Protein AF-A0A084XVU7-F1 (afdb_monomer_lite)

pLDDT: mean 90.79, std 7.43, range [60.38, 98.06]

Sequence (163 aa):
MRAGCLLAASAAARLKDPANFIFWQPVVSGKQHWQQFMRLKMASVLASGQAKTVSDQLRQQLSTGQAVEIAGYTFSPALVESLEAAELKPPGAIGERAAWLELSTREGATLSPVSTQCIGHWEAAAYKLDARMVNGPGFWQTSEIEDAPALITATLAVLESWQ

Secondary structure (DSSP, 8-state):
---HHHHHHHHHTT-SS---EEEES---BHHHHHHHHHHHHHHHTGGGT-HHHHHHHHHHHHHTT--EEETTEEE-HHHHHHHHH-B----SS---EEEEEEEESSTT----HHHHHHHHHHHHTT-EEEEEEEESPPTT--SS----HHHHHHHHHHHHTT-

Radius of gyration: 17.95 Å; chains: 1; bounding box: 35×39×52 Å

Structure (mmCIF, N/CA/C/O backbone):
data_AF-A0A084XVU7-F1
#
_entry.id   AF-A0A084XVU7-F1
#
loop_
_atom_site.group_PDB
_atom_site.id
_atom_site.type_symbol
_atom_site.label_atom_id
_atom_site.label_alt_id
_atom_site.label_comp_id
_atom_site.label_asym_id
_atom_site.label_entity_id
_atom_site.label_seq_id
_atom_site.pdbx_PDB_ins_code
_atom_site.Cartn_x
_atom_site.Cartn_y
_atom_site.Cartn_z
_atom_site.occupancy
_atom_site.B_iso_or_equiv
_atom_site.auth_seq_id
_atom_site.auth_comp_id
_atom_site.auth_asym_id
_atom_site.auth_atom_id
_atom_site.pdbx_PDB_model_num
ATOM 1 N N . MET A 1 1 ? -10.547 4.608 3.643 1.00 78.62 1 MET A N 1
ATOM 2 C CA . MET A 1 1 ? -9.398 3.728 3.996 1.00 78.62 1 MET A CA 1
ATOM 3 C C . MET A 1 1 ? -8.495 3.512 2.770 1.00 78.62 1 MET A C 1
ATOM 5 O O . MET A 1 1 ? -9.033 3.443 1.677 1.00 78.62 1 MET A O 1
ATOM 9 N N . ARG A 1 2 ? -7.156 3.421 2.922 1.00 88.62 2 ARG A N 1
ATOM 10 C CA . ARG A 1 2 ? -6.158 3.289 1.831 1.00 88.62 2 ARG A CA 1
ATOM 11 C C . ARG A 1 2 ? -5.379 1.973 1.962 1.00 88.62 2 ARG A C 1
ATOM 13 O O . ARG A 1 2 ? -4.158 1.947 1.942 1.00 88.62 2 ARG A O 1
ATOM 20 N N . ALA A 1 3 ? -6.107 0.865 2.076 1.00 91.62 3 ALA A N 1
ATOM 21 C CA . ALA A 1 3 ? -5.541 -0.485 2.175 1.00 91.62 3 ALA A CA 1
ATOM 22 C C . ALA A 1 3 ? -5.562 -1.256 0.836 1.00 91.62 3 ALA A C 1
ATOM 24 O O . ALA A 1 3 ? -5.291 -2.452 0.802 1.00 91.62 3 ALA A O 1
ATOM 25 N N . GLY A 1 4 ? -5.886 -0.584 -0.277 1.00 94.75 4 GLY A N 1
ATOM 26 C CA . GLY A 1 4 ? -6.068 -1.228 -1.583 1.00 94.75 4 GLY A CA 1
ATOM 27 C C . GLY A 1 4 ? -4.831 -1.976 -2.089 1.00 94.75 4 GLY A C 1
ATOM 28 O O . GLY A 1 4 ? -4.979 -3.037 -2.678 1.00 94.75 4 GLY A O 1
ATOM 29 N N . CYS A 1 5 ? -3.620 -1.487 -1.802 1.00 96.06 5 CYS A N 1
ATOM 30 C CA . CYS A 1 5 ? -2.377 -2.1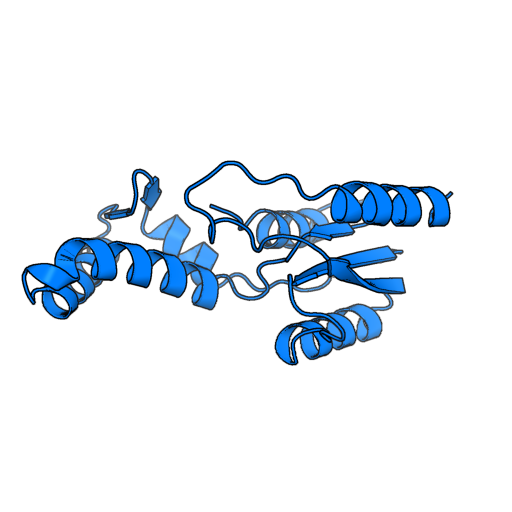75 -2.175 1.00 96.06 5 CYS A CA 1
ATOM 31 C C . CYS A 1 5 ? -2.205 -3.524 -1.455 1.00 96.06 5 CYS A C 1
ATOM 33 O O . CYS A 1 5 ? -1.812 -4.498 -2.092 1.00 96.06 5 CYS A O 1
ATOM 35 N N . LEU A 1 6 ? -2.570 -3.605 -0.169 1.00 96.56 6 LEU A N 1
ATOM 36 C CA . LEU A 1 6 ? -2.549 -4.853 0.604 1.00 96.56 6 LEU A CA 1
ATOM 37 C C . LEU A 1 6 ? -3.509 -5.884 -0.001 1.00 96.56 6 LEU A C 1
ATOM 39 O O . LEU A 1 6 ? -3.153 -7.047 -0.189 1.00 96.56 6 LEU A O 1
ATOM 43 N N . LEU A 1 7 ? -4.719 -5.437 -0.353 1.00 94.38 7 LEU A N 1
ATOM 44 C CA . LEU A 1 7 ? -5.717 -6.285 -0.997 1.00 94.38 7 LEU A CA 1
ATOM 45 C C . LEU A 1 7 ? -5.269 -6.722 -2.396 1.00 94.38 7 LEU A C 1
ATOM 47 O O . LEU A 1 7 ? -5.362 -7.903 -2.712 1.00 94.38 7 LEU A O 1
ATOM 51 N N . ALA A 1 8 ? -4.770 -5.795 -3.217 1.00 94.50 8 ALA A N 1
ATOM 52 C CA . ALA A 1 8 ? -4.339 -6.067 -4.585 1.00 94.50 8 ALA A CA 1
ATOM 53 C C . ALA A 1 8 ? -3.211 -7.104 -4.628 1.00 94.50 8 ALA A C 1
ATOM 55 O O . ALA A 1 8 ? -3.310 -8.076 -5.372 1.00 94.50 8 ALA A O 1
ATOM 56 N N . ALA A 1 9 ? -2.185 -6.956 -3.783 1.00 94.06 9 ALA A N 1
ATOM 57 C CA . ALA A 1 9 ? -1.094 -7.923 -3.695 1.00 94.06 9 ALA A CA 1
ATOM 58 C C . ALA A 1 9 ? -1.580 -9.301 -3.200 1.00 94.06 9 ALA A C 1
ATOM 60 O O . ALA A 1 9 ? -1.223 -10.330 -3.770 1.00 94.06 9 ALA A O 1
ATOM 61 N N . SER A 1 10 ? -2.465 -9.339 -2.193 1.00 92.88 10 SER A N 1
ATOM 62 C CA . SER A 1 10 ? -3.061 -10.595 -1.705 1.00 92.88 10 SER A CA 1
ATOM 63 C C . SER A 1 10 ? -3.955 -11.284 -2.746 1.00 92.88 10 SER A C 1
ATOM 65 O O . SER A 1 10 ? -3.980 -12.513 -2.842 1.00 92.88 10 SER A O 1
ATOM 67 N N . ALA A 1 11 ? -4.711 -10.509 -3.524 1.00 92.69 11 ALA A N 1
ATOM 68 C CA . ALA A 1 11 ? -5.576 -11.024 -4.579 1.00 92.69 11 ALA A CA 1
ATOM 69 C C . ALA A 1 11 ? -4.757 -11.555 -5.761 1.00 92.69 11 ALA A C 1
ATOM 71 O O . ALA A 1 11 ? -5.064 -12.626 -6.279 1.00 92.69 11 ALA A O 1
ATOM 72 N N . ALA A 1 12 ? -3.680 -10.859 -6.131 1.00 92.81 12 ALA A N 1
ATOM 73 C CA . ALA A 1 12 ? -2.793 -11.254 -7.218 1.00 92.81 12 ALA A CA 1
ATOM 74 C C . ALA A 1 12 ? -2.135 -12.621 -7.004 1.00 92.81 12 ALA A C 1
ATOM 76 O O . ALA A 1 12 ? -1.943 -13.356 -7.964 1.00 92.81 12 ALA A O 1
ATOM 77 N N . ALA A 1 13 ? -1.887 -13.026 -5.754 1.00 90.25 13 ALA A N 1
ATOM 78 C CA . ALA A 1 13 ? -1.400 -14.373 -5.440 1.00 90.25 13 ALA A CA 1
ATOM 79 C C . ALA A 1 13 ? -2.364 -15.501 -5.867 1.00 90.25 13 ALA A C 1
ATOM 81 O O . ALA A 1 13 ? -1.982 -16.668 -5.868 1.00 90.25 13 ALA A O 1
ATOM 82 N N . ARG A 1 14 ? -3.620 -15.170 -6.195 1.00 90.50 14 ARG A N 1
ATOM 83 C CA . ARG A 1 14 ? -4.660 -16.111 -6.640 1.00 90.50 14 ARG A CA 1
ATOM 84 C C . ARG A 1 14 ? -4.971 -15.984 -8.132 1.00 90.50 14 ARG A C 1
ATOM 86 O O . ARG A 1 14 ? -5.812 -16.730 -8.632 1.00 90.50 14 ARG A O 1
ATOM 93 N N . LEU A 1 15 ? -4.353 -15.028 -8.826 1.00 88.56 15 LEU A N 1
ATOM 94 C CA . LEU A 1 15 ? -4.521 -14.860 -10.264 1.00 88.56 15 LEU A CA 1
ATOM 95 C C . LEU A 1 15 ? -3.656 -15.880 -11.007 1.00 88.56 15 LEU A C 1
ATOM 97 O O . LEU A 1 15 ? -2.594 -16.277 -10.534 1.00 88.56 15 LEU A O 1
ATOM 101 N N . LYS A 1 16 ? -4.144 -16.325 -12.168 1.00 86.00 16 LYS A N 1
ATOM 102 C CA . LYS A 1 16 ? -3.373 -17.197 -13.064 1.00 86.00 16 LYS A CA 1
ATOM 103 C C . LYS A 1 16 ? -2.294 -16.413 -13.804 1.00 86.00 16 LYS A C 1
ATOM 105 O O . LYS A 1 16 ? -1.202 -16.931 -14.006 1.00 86.00 16 LYS A O 1
ATOM 110 N N . ASP A 1 17 ? -2.627 -15.184 -14.183 1.00 86.31 17 ASP A N 1
ATOM 111 C CA . ASP A 1 17 ? -1.750 -14.310 -14.945 1.00 86.31 17 ASP A CA 1
ATOM 112 C C . ASP A 1 17 ? -0.918 -13.417 -14.008 1.00 86.31 17 ASP A C 1
ATOM 114 O O . ASP A 1 17 ? -1.427 -12.980 -12.966 1.00 86.31 17 ASP A O 1
ATOM 118 N N . PRO A 1 18 ? 0.342 -13.119 -14.374 1.00 85.69 18 PRO A N 1
ATOM 119 C CA . PRO A 1 18 ? 1.167 -12.119 -13.706 1.00 85.69 18 PRO A CA 1
ATOM 120 C C . PRO A 1 18 ? 0.455 -10.775 -13.537 1.00 85.69 18 PRO A C 1
ATOM 122 O O . PRO A 1 18 ? -0.188 -10.277 -14.461 1.00 85.69 18 PRO A O 1
ATOM 125 N N . ALA A 1 19 ? 0.628 -10.148 -12.373 1.00 89.94 19 ALA A N 1
ATOM 126 C CA . ALA A 1 19 ? 0.132 -8.803 -12.109 1.00 89.94 19 ALA A CA 1
ATOM 127 C C . ALA A 1 19 ? 1.297 -7.818 -11.966 1.00 89.94 19 ALA A C 1
ATOM 129 O O . ALA A 1 19 ? 2.245 -8.068 -11.220 1.00 89.94 19 ALA A O 1
ATOM 130 N N . ASN A 1 20 ? 1.186 -6.679 -12.650 1.00 93.38 20 ASN A N 1
ATOM 131 C CA . ASN A 1 20 ? 2.060 -5.526 -12.452 1.00 93.38 20 ASN A CA 1
ATOM 132 C C . ASN A 1 20 ? 1.374 -4.509 -11.532 1.00 93.38 20 ASN A C 1
ATOM 134 O O . ASN A 1 20 ? 0.146 -4.392 -11.534 1.00 93.38 20 ASN A O 1
ATOM 138 N N . PHE A 1 21 ? 2.156 -3.756 -10.758 1.00 96.00 21 PHE A N 1
ATOM 139 C CA . PHE A 1 21 ? 1.616 -2.860 -9.729 1.00 96.00 21 PHE A CA 1
ATOM 140 C C . PHE A 1 21 ? 2.175 -1.450 -9.818 1.00 96.00 21 PHE A C 1
ATOM 142 O O . PHE A 1 21 ? 3.384 -1.275 -9.872 1.00 96.00 21 PHE A O 1
ATOM 149 N N . ILE A 1 22 ? 1.317 -0.438 -9.715 1.00 97.25 22 ILE A N 1
ATOM 150 C CA . ILE A 1 22 ? 1.745 0.934 -9.426 1.00 97.25 22 ILE A CA 1
ATOM 151 C C . ILE A 1 22 ? 1.200 1.314 -8.056 1.00 97.25 22 ILE A C 1
ATOM 153 O O . ILE A 1 22 ? -0.012 1.375 -7.846 1.00 97.25 22 ILE A O 1
ATOM 157 N N . PHE A 1 23 ? 2.101 1.561 -7.112 1.00 97.31 23 PHE A N 1
ATOM 158 C CA . PHE A 1 23 ? 1.764 1.924 -5.748 1.00 97.31 23 PHE A CA 1
ATOM 159 C C . PHE A 1 23 ? 2.005 3.411 -5.500 1.00 97.31 23 PHE A C 1
ATOM 161 O O . PHE A 1 23 ? 3.131 3.891 -5.592 1.00 97.31 23 PHE A O 1
ATOM 168 N N . TRP A 1 24 ? 0.954 4.134 -5.115 1.00 96.50 24 TRP A N 1
ATOM 169 C CA . TRP A 1 24 ? 1.052 5.520 -4.651 1.00 96.50 24 TRP A CA 1
ATOM 170 C C . TRP A 1 24 ? 1.031 5.567 -3.132 1.00 96.50 24 TRP A C 1
ATOM 172 O O . TRP A 1 24 ? 0.013 5.219 -2.531 1.00 96.50 24 TRP A O 1
ATOM 182 N N . GLN A 1 25 ? 2.115 6.022 -2.507 1.00 95.38 25 GLN A N 1
ATOM 183 C CA . GLN A 1 25 ? 2.290 6.079 -1.054 1.00 95.38 25 GLN A CA 1
ATOM 184 C C . GLN A 1 25 ? 1.701 4.821 -0.379 1.00 95.38 25 GLN A C 1
ATOM 186 O O . GLN A 1 25 ? 0.698 4.937 0.345 1.00 95.38 25 GLN A O 1
ATOM 191 N N . PRO A 1 26 ? 2.205 3.614 -0.708 1.00 96.00 26 PRO A N 1
ATOM 192 C CA . PRO A 1 26 ? 1.573 2.377 -0.275 1.00 96.00 26 PRO A CA 1
ATOM 193 C C . PRO A 1 26 ? 1.585 2.225 1.242 1.00 96.00 26 PRO A C 1
ATOM 195 O O . PRO A 1 26 ? 2.534 2.585 1.937 1.00 96.00 26 PRO A O 1
ATOM 198 N N . VAL A 1 27 ? 0.518 1.613 1.745 1.00 94.94 27 VAL A N 1
ATOM 199 C CA . VAL A 1 27 ? 0.479 1.084 3.102 1.00 94.94 27 VAL A CA 1
ATOM 200 C C . VAL A 1 27 ? 1.186 -0.262 3.094 1.00 94.94 27 VAL A C 1
ATOM 202 O O . VAL A 1 27 ? 0.720 -1.202 2.459 1.00 94.94 27 VAL A O 1
ATOM 205 N N . VAL A 1 28 ? 2.290 -0.364 3.829 1.00 95.81 28 VAL A N 1
ATOM 206 C CA . VAL A 1 28 ? 3.093 -1.596 3.868 1.00 95.81 28 VAL A CA 1
ATOM 207 C C . VAL A 1 28 ? 2.676 -2.565 4.972 1.00 95.81 28 VAL A C 1
ATOM 209 O O . VAL A 1 28 ? 2.903 -3.765 4.869 1.00 95.81 28 VAL A O 1
ATOM 212 N N . SER A 1 29 ? 2.060 -2.040 6.033 1.00 95.88 29 SER A N 1
ATOM 213 C CA . SER A 1 29 ? 1.625 -2.790 7.208 1.00 95.88 29 SER A CA 1
ATOM 214 C C . SER A 1 29 ? 0.217 -2.356 7.575 1.00 95.88 29 SER A C 1
ATOM 216 O O . SER A 1 29 ? -0.013 -1.211 7.983 1.00 95.88 29 SER A O 1
ATOM 218 N N . GLY A 1 30 ? -0.735 -3.276 7.449 1.00 96.06 30 GLY A N 1
ATOM 219 C CA . GLY A 1 30 ? -2.114 -3.010 7.822 1.00 96.06 30 GLY A CA 1
ATOM 220 C C . GLY A 1 30 ? -2.270 -2.807 9.329 1.00 96.06 30 GLY A C 1
ATOM 221 O O . GLY A 1 30 ? -3.037 -1.938 9.735 1.00 96.06 30 GLY A O 1
ATOM 222 N N . LYS A 1 31 ? -1.433 -3.446 10.161 1.00 95.56 31 LYS A N 1
ATOM 223 C CA . LYS A 1 31 ? -1.336 -3.139 11.599 1.00 95.56 31 LYS A CA 1
ATOM 224 C C . LYS A 1 31 ? -0.993 -1.674 11.854 1.00 95.56 31 LYS A C 1
ATOM 226 O O . LYS A 1 31 ? -1.696 -1.001 12.602 1.00 95.56 31 LYS A O 1
ATOM 231 N N . GLN A 1 32 ? 0.059 -1.145 11.224 1.00 93.00 32 GLN A N 1
ATOM 232 C CA . GLN A 1 32 ? 0.412 0.271 11.386 1.00 93.00 32 GLN A CA 1
ATOM 233 C C . GLN A 1 32 ? -0.694 1.199 10.864 1.00 93.00 32 GLN A C 1
ATOM 235 O O . GLN A 1 32 ? -0.972 2.228 11.483 1.00 93.00 32 GLN A O 1
ATOM 240 N N . HIS A 1 33 ? -1.358 0.826 9.767 1.00 93.31 33 HIS A N 1
ATOM 241 C CA . HIS A 1 33 ? -2.488 1.582 9.227 1.00 93.31 33 HIS A CA 1
ATOM 242 C C . HIS A 1 33 ? -3.695 1.583 10.169 1.00 93.31 33 HIS A C 1
ATOM 244 O O . HIS A 1 33 ? -4.295 2.629 10.401 1.00 93.31 33 HIS A O 1
ATOM 250 N N . TRP A 1 34 ? -4.016 0.448 10.787 1.00 94.06 34 TRP A N 1
ATOM 251 C CA . TRP A 1 34 ? -5.054 0.361 11.809 1.00 94.06 34 TRP A CA 1
ATOM 252 C C . TRP A 1 34 ? -4.736 1.250 13.015 1.00 94.06 34 TRP A C 1
ATOM 254 O O . TRP A 1 34 ? -5.586 2.018 13.468 1.00 94.06 34 TRP A O 1
ATOM 264 N N . GLN A 1 35 ? -3.482 1.250 13.479 1.00 91.94 35 GLN A N 1
ATOM 265 C CA . GLN A 1 35 ? -3.064 2.153 14.553 1.00 91.94 35 GLN A CA 1
ATOM 266 C C . GLN A 1 35 ? -3.203 3.636 14.158 1.00 91.94 35 GLN A C 1
ATOM 268 O O . GLN A 1 35 ? -3.523 4.460 15.013 1.00 91.94 35 GLN A O 1
ATOM 273 N N . GLN A 1 36 ? -3.033 4.004 12.879 1.00 89.31 36 GLN A N 1
ATOM 274 C CA . GLN A 1 36 ? -3.332 5.365 12.406 1.00 89.31 36 GLN A CA 1
ATOM 275 C C . GLN A 1 36 ? -4.818 5.715 12.577 1.00 89.31 36 GLN A C 1
ATOM 277 O O . GLN A 1 36 ? -5.117 6.797 13.081 1.00 89.31 36 GLN A O 1
ATOM 282 N N . PHE A 1 37 ? -5.742 4.806 12.247 1.00 89.25 37 PHE A N 1
ATOM 283 C CA . PHE A 1 37 ? -7.178 5.010 12.491 1.00 89.25 37 PHE A CA 1
ATOM 284 C C . PHE A 1 37 ? -7.498 5.147 13.980 1.00 89.25 37 PHE A C 1
ATOM 286 O O . PHE A 1 37 ? -8.199 6.078 14.377 1.00 89.25 37 PHE A O 1
ATOM 293 N N . MET A 1 38 ? -6.924 4.287 14.825 1.00 89.88 38 MET A N 1
ATOM 294 C CA . MET A 1 38 ? -7.087 4.394 16.278 1.00 89.88 38 MET A CA 1
ATOM 295 C C . MET A 1 38 ? -6.627 5.762 16.799 1.00 89.88 38 MET A C 1
ATOM 297 O O . MET A 1 38 ? -7.323 6.378 17.608 1.00 89.88 38 MET A O 1
ATOM 301 N N . ARG A 1 39 ? -5.512 6.296 16.281 1.00 87.44 39 ARG A N 1
ATOM 302 C CA . ARG A 1 39 ? -5.045 7.649 16.623 1.00 87.44 39 ARG A CA 1
ATOM 303 C C . ARG A 1 39 ? -6.014 8.744 16.183 1.00 87.44 39 ARG A C 1
ATOM 305 O O . ARG A 1 39 ? -6.229 9.669 16.959 1.00 87.44 39 ARG A O 1
ATOM 312 N N . LEU A 1 40 ? -6.629 8.634 15.002 1.00 85.56 40 LEU A N 1
ATOM 313 C CA . LEU A 1 40 ? -7.655 9.589 14.556 1.00 85.56 40 LEU A CA 1
ATOM 314 C C . LEU A 1 40 ? -8.846 9.622 15.525 1.00 85.56 40 LEU A C 1
ATOM 316 O O . LEU A 1 40 ? -9.297 10.698 15.917 1.00 85.56 40 LEU A O 1
ATOM 320 N N . LYS A 1 41 ? -9.312 8.453 15.985 1.00 86.00 41 LYS A N 1
ATOM 321 C CA . LYS A 1 41 ? -10.382 8.382 16.990 1.00 86.00 41 LYS A CA 1
ATOM 322 C C . LYS A 1 41 ? -9.960 9.016 18.314 1.00 86.00 41 LYS A C 1
ATOM 324 O O . LYS A 1 41 ? -10.715 9.800 18.879 1.00 86.00 41 LYS A O 1
ATOM 329 N N . MET A 1 42 ? -8.754 8.718 18.793 1.00 85.19 42 MET A N 1
ATOM 330 C CA . MET A 1 42 ? -8.233 9.281 20.043 1.00 85.19 42 MET A CA 1
ATOM 331 C C . MET A 1 42 ? -8.076 10.804 19.975 1.00 85.19 42 MET A C 1
ATOM 333 O O . MET A 1 42 ? -8.421 11.488 20.934 1.00 85.19 42 MET A O 1
ATOM 337 N N . ALA A 1 43 ? -7.611 11.339 18.844 1.00 84.44 43 ALA A N 1
ATOM 338 C CA . ALA A 1 43 ? -7.485 12.778 18.634 1.00 84.44 43 ALA A CA 1
ATOM 339 C C . ALA A 1 43 ? -8.843 13.494 18.742 1.00 84.44 43 ALA A C 1
ATOM 341 O O . ALA A 1 43 ? -8.915 14.563 19.343 1.00 84.44 43 ALA A O 1
ATOM 342 N N . SER A 1 44 ? -9.930 12.873 18.262 1.00 80.00 44 SER A N 1
ATOM 343 C CA . SER A 1 44 ? -11.283 13.453 18.344 1.00 80.00 44 SER A CA 1
ATOM 344 C C . SER A 1 44 ? -11.808 13.643 19.777 1.00 80.00 44 SER A C 1
ATOM 346 O O . SER A 1 44 ? -12.677 14.477 20.004 1.00 80.00 44 SER A O 1
ATOM 348 N N . VAL A 1 45 ? -11.260 12.908 20.752 1.00 80.88 45 VAL A N 1
ATOM 349 C CA . VAL A 1 45 ? -11.655 12.958 22.174 1.00 80.88 45 VAL A CA 1
ATOM 350 C C . VAL A 1 45 ? -10.528 13.466 23.078 1.00 80.88 45 VAL A C 1
ATOM 352 O O . VAL A 1 45 ? -10.607 13.374 24.301 1.00 80.88 45 VAL A O 1
ATOM 355 N N . LEU A 1 46 ? -9.447 13.995 22.499 1.00 78.12 46 LEU A N 1
ATOM 356 C CA . LEU A 1 46 ? -8.279 14.418 23.270 1.00 78.12 46 LEU A CA 1
ATOM 357 C C . LEU A 1 46 ? -8.619 15.577 24.217 1.00 78.12 46 LEU A C 1
ATOM 359 O O . LEU A 1 46 ? -8.182 15.576 25.365 1.00 78.12 46 LEU A O 1
ATOM 363 N N . ALA A 1 47 ? -9.460 16.512 23.764 1.00 76.56 47 ALA A N 1
ATOM 364 C CA . ALA A 1 47 ? -9.915 17.652 24.559 1.00 76.56 47 ALA A CA 1
ATOM 365 C C . ALA A 1 47 ? -10.701 17.247 25.821 1.00 76.56 47 ALA A C 1
ATOM 367 O O . ALA A 1 47 ? -10.726 18.006 26.785 1.00 76.56 47 ALA A O 1
ATOM 368 N N . SER A 1 48 ? -11.313 16.055 25.848 1.00 79.44 48 SER A N 1
ATOM 369 C CA . SER A 1 48 ? -12.029 15.544 27.024 1.00 79.44 48 SER A CA 1
ATOM 370 C C . SER A 1 48 ? -11.146 14.719 27.969 1.00 79.44 48 SER A C 1
ATOM 372 O O . SER A 1 48 ? -11.625 14.271 29.008 1.00 79.44 48 SER A O 1
ATOM 374 N N . GLY A 1 49 ? -9.869 14.487 27.633 1.00 81.00 49 GLY A N 1
ATOM 375 C CA . GLY A 1 49 ? -8.938 13.684 28.438 1.00 81.00 49 GLY A CA 1
ATOM 376 C C . GLY A 1 49 ? -9.240 12.178 28.458 1.00 81.00 49 GLY A C 1
ATOM 377 O O . GLY A 1 49 ? -8.588 11.426 29.177 1.00 81.00 49 GLY A O 1
ATOM 378 N N . GLN A 1 50 ? -10.201 11.704 27.658 1.00 82.44 50 GLN A N 1
ATOM 379 C CA . GLN A 1 50 ? -10.702 10.320 27.692 1.00 82.44 50 GLN A CA 1
ATOM 380 C C . GLN A 1 50 ? -10.033 9.385 26.670 1.00 82.44 50 GLN A C 1
ATOM 382 O O . GLN A 1 50 ? -10.484 8.257 26.466 1.00 82.44 50 GLN A O 1
ATOM 387 N N . ALA A 1 51 ? -8.945 9.817 26.027 1.00 81.19 51 ALA A N 1
ATOM 388 C CA . ALA A 1 51 ? -8.320 9.096 24.914 1.00 81.19 51 ALA A CA 1
ATOM 389 C C . ALA A 1 51 ? -7.963 7.630 25.234 1.00 81.19 51 ALA A C 1
ATOM 391 O O . ALA A 1 51 ? -8.182 6.747 24.402 1.00 81.19 51 ALA A O 1
ATOM 392 N N . LYS A 1 52 ? -7.444 7.352 26.439 1.00 81.44 52 LYS A N 1
ATOM 393 C CA . LYS A 1 52 ? -7.089 5.987 26.864 1.00 81.44 52 LYS A CA 1
ATOM 394 C C . LYS A 1 52 ? -8.331 5.114 27.062 1.00 81.44 52 LYS A C 1
ATOM 396 O O . LYS A 1 52 ? -8.400 4.028 26.499 1.00 81.44 52 LYS A O 1
ATOM 401 N N . THR A 1 53 ? -9.332 5.630 27.773 1.00 86.06 53 THR A N 1
ATOM 402 C CA . THR A 1 53 ? -10.604 4.938 28.025 1.00 86.06 53 THR A CA 1
ATOM 403 C C . THR A 1 53 ? -11.311 4.569 26.725 1.00 86.06 53 THR A C 1
ATOM 405 O O . THR A 1 53 ? -11.745 3.433 26.566 1.00 86.06 53 THR A O 1
ATOM 408 N N . VAL A 1 54 ? -11.364 5.492 25.760 1.00 86.62 54 VAL A N 1
ATOM 409 C CA . VAL A 1 54 ? -11.969 5.237 24.445 1.00 86.62 54 VAL A CA 1
ATOM 410 C C . VAL A 1 54 ? -11.194 4.167 23.675 1.00 86.62 54 VAL A C 1
ATOM 412 O O . VAL A 1 54 ? -11.800 3.294 23.062 1.00 86.62 54 VAL A O 1
ATOM 415 N N . SER A 1 55 ? -9.859 4.186 23.730 1.00 86.94 55 SER A N 1
ATOM 416 C CA . SER A 1 55 ? -9.032 3.152 23.096 1.00 86.94 55 SER A CA 1
ATOM 417 C C . SER A 1 55 ? -9.326 1.758 23.658 1.00 86.94 55 SER A C 1
ATOM 419 O O . SER A 1 55 ? -9.501 0.812 22.890 1.00 86.94 55 SER A O 1
ATOM 421 N N . ASP A 1 56 ? -9.427 1.636 24.982 1.00 89.88 56 ASP A N 1
ATOM 422 C CA . ASP A 1 56 ? -9.687 0.359 25.650 1.00 89.88 56 ASP A CA 1
ATOM 423 C C . ASP A 1 56 ? -11.117 -0.140 25.394 1.00 89.88 56 ASP A C 1
ATOM 425 O O . ASP A 1 56 ? -11.308 -1.318 25.093 1.00 89.88 56 ASP A O 1
ATOM 429 N N . GLN A 1 57 ? -12.108 0.758 25.391 1.00 90.81 57 GLN A N 1
ATOM 430 C CA . GLN A 1 57 ? -13.493 0.433 25.027 1.00 90.81 57 GLN A CA 1
ATOM 431 C C . GLN A 1 57 ? -13.609 -0.094 23.594 1.00 90.81 57 GLN A C 1
ATOM 433 O O . GLN A 1 57 ? -14.289 -1.088 23.365 1.00 90.81 57 GLN A O 1
ATOM 438 N N . LEU A 1 58 ? -12.918 0.521 22.631 1.00 90.81 58 LEU A N 1
ATOM 439 C CA . LEU A 1 58 ? -12.927 0.060 21.238 1.00 90.81 58 LEU A CA 1
ATOM 440 C C . LEU A 1 58 ? -12.304 -1.329 21.099 1.00 90.81 58 LEU A C 1
ATOM 442 O O . LEU A 1 58 ? -12.841 -2.180 20.391 1.00 90.81 58 LEU A O 1
ATOM 446 N N . ARG A 1 59 ? -11.190 -1.586 21.799 1.00 90.31 59 ARG A N 1
ATOM 447 C CA . ARG A 1 59 ? -10.583 -2.926 21.832 1.00 90.31 59 ARG A CA 1
ATOM 448 C C . ARG A 1 59 ? -11.538 -3.954 22.433 1.00 90.31 59 ARG A C 1
ATOM 450 O O . ARG A 1 59 ? -11.630 -5.058 21.910 1.00 90.31 59 ARG A O 1
ATOM 457 N N . GLN A 1 60 ? -12.261 -3.587 23.490 1.00 93.69 60 GLN A N 1
ATOM 458 C CA . GLN A 1 60 ? -13.259 -4.451 24.117 1.00 93.69 60 GLN A CA 1
ATOM 459 C C . GLN A 1 60 ? -14.471 -4.707 23.206 1.00 93.69 60 GLN A C 1
ATOM 461 O O . GLN A 1 60 ? -14.976 -5.825 23.139 1.00 93.69 60 GLN A O 1
ATOM 466 N N . GLN A 1 61 ? -14.941 -3.699 22.474 1.00 93.62 61 GLN A N 1
ATOM 467 C CA . GLN A 1 61 ? -16.014 -3.869 21.490 1.00 93.62 61 GLN A CA 1
ATOM 468 C C . GLN A 1 61 ? -15.594 -4.854 20.397 1.00 93.62 61 GLN A C 1
ATOM 470 O O . GLN A 1 61 ? -16.297 -5.831 20.145 1.00 93.62 61 GLN A O 1
ATOM 475 N N . LEU A 1 62 ? -14.400 -4.676 19.830 1.00 94.25 62 LEU A N 1
ATOM 476 C CA . LEU A 1 62 ? -13.871 -5.594 18.823 1.00 94.25 62 LEU A CA 1
ATOM 477 C C . LEU A 1 62 ? -13.706 -7.019 19.370 1.00 94.25 62 LEU A C 1
ATOM 479 O O . LEU A 1 62 ? -14.100 -7.972 18.699 1.00 94.25 62 LEU A O 1
ATOM 483 N N . SER A 1 63 ? -13.197 -7.179 20.597 1.00 92.44 63 SER A N 1
ATOM 484 C CA . SER A 1 63 ? -13.020 -8.503 21.211 1.00 92.44 63 SER A CA 1
ATOM 485 C C . SER A 1 63 ? -14.335 -9.195 21.580 1.00 92.44 63 SER A C 1
ATOM 487 O O . SER A 1 63 ? -14.377 -10.419 21.665 1.00 92.44 63 SER A O 1
ATOM 489 N N . THR A 1 64 ? -15.419 -8.435 21.757 1.00 95.12 64 THR A N 1
ATOM 490 C CA . THR A 1 64 ? -16.777 -8.962 21.983 1.00 95.12 64 THR A CA 1
ATOM 491 C C . THR A 1 64 ? -17.566 -9.169 20.688 1.00 95.12 64 THR A C 1
ATOM 493 O O . THR A 1 64 ? -18.754 -9.483 20.731 1.00 95.12 64 THR A O 1
ATOM 496 N N . GLY A 1 65 ? -16.920 -9.025 19.526 1.00 94.00 65 GLY A N 1
ATOM 497 C CA . GLY A 1 65 ? -17.545 -9.246 18.224 1.00 94.00 65 GLY A CA 1
ATOM 498 C C . GLY A 1 65 ? -18.331 -8.043 17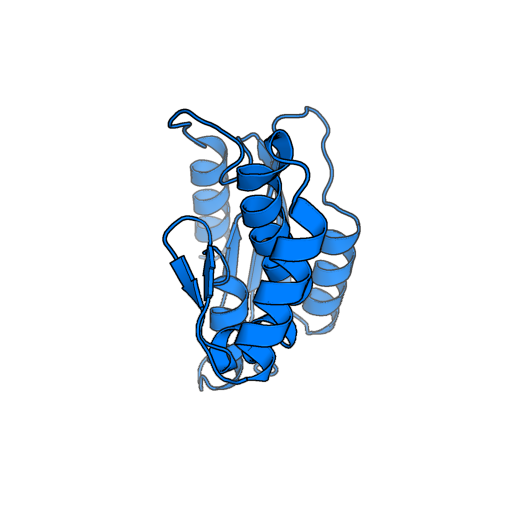.689 1.00 94.00 65 GLY A C 1
ATOM 499 O O . GLY A 1 65 ? -18.993 -8.158 16.657 1.00 94.00 65 GLY A O 1
ATOM 500 N N . GLN A 1 66 ? -18.269 -6.889 18.356 1.00 95.88 66 GLN A N 1
ATOM 501 C CA . GLN A 1 66 ? -18.984 -5.681 17.954 1.00 95.88 66 GLN A CA 1
ATOM 502 C C . GLN A 1 66 ? -18.159 -4.843 16.973 1.00 95.88 66 GLN A C 1
ATOM 504 O O . GLN A 1 66 ? -16.944 -4.691 17.112 1.00 95.88 66 GLN A O 1
ATOM 509 N N . ALA A 1 67 ? -18.835 -4.281 15.970 1.00 95.81 67 ALA A N 1
ATOM 510 C CA . ALA A 1 67 ? -18.221 -3.333 15.051 1.00 95.81 67 ALA A CA 1
ATOM 511 C C . ALA A 1 67 ? -17.992 -1.975 15.731 1.00 95.81 67 ALA A C 1
ATOM 513 O O . ALA A 1 67 ? -18.755 -1.573 16.610 1.00 95.81 67 ALA A O 1
ATOM 514 N N . VAL A 1 68 ? -16.963 -1.253 15.289 1.00 94.50 68 VAL A N 1
ATOM 515 C CA . VAL A 1 68 ? -16.614 0.075 15.812 1.00 94.50 68 VAL A CA 1
ATOM 516 C C . VAL A 1 68 ? -16.655 1.134 14.721 1.00 94.50 68 VAL A C 1
ATOM 518 O O . VAL A 1 68 ? -16.351 0.851 13.563 1.00 94.50 68 VAL A O 1
ATOM 521 N N . GLU A 1 69 ? -16.987 2.371 15.094 1.00 91.81 69 GLU A N 1
ATOM 522 C CA . GLU A 1 69 ? -17.008 3.507 14.171 1.00 91.81 69 GLU A CA 1
ATOM 523 C C . GLU A 1 69 ? -15.867 4.498 14.450 1.00 91.81 6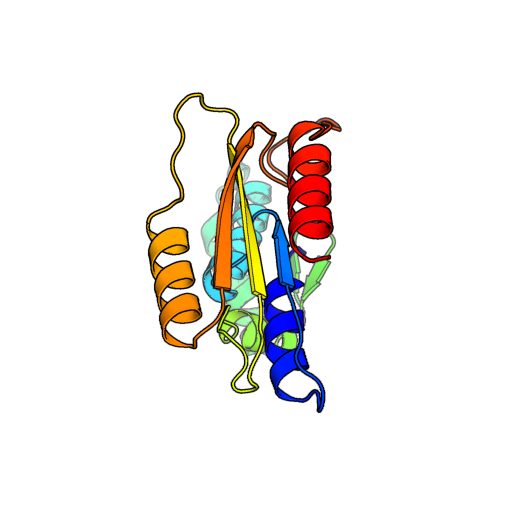9 GLU A C 1
ATOM 525 O O . GLU A 1 69 ? -15.733 5.061 15.549 1.00 91.81 69 GLU A O 1
ATOM 530 N N . ILE A 1 70 ? -15.051 4.747 13.425 1.00 90.06 70 ILE A N 1
ATOM 531 C CA . ILE A 1 70 ? -13.928 5.685 13.464 1.00 90.06 70 ILE A CA 1
ATOM 532 C C . ILE A 1 70 ? -13.984 6.589 12.234 1.00 90.06 70 ILE A C 1
ATOM 534 O O . ILE A 1 70 ? -13.896 6.108 11.107 1.00 90.06 70 ILE A O 1
ATOM 538 N N . ALA A 1 71 ? -14.080 7.904 12.458 1.00 84.88 71 ALA A N 1
ATOM 539 C CA . ALA A 1 71 ? -14.081 8.922 11.403 1.00 84.88 71 ALA A CA 1
ATOM 540 C C . ALA A 1 71 ? -15.104 8.643 10.276 1.00 84.88 71 ALA A C 1
ATOM 542 O O . ALA A 1 71 ? -14.783 8.789 9.099 1.00 84.88 71 ALA A O 1
ATOM 543 N N . GLY A 1 72 ? -16.313 8.190 10.636 1.00 86.31 72 GLY A N 1
ATOM 544 C CA . GLY A 1 72 ? -17.387 7.861 9.690 1.00 86.31 72 GLY A CA 1
ATOM 545 C C . GLY A 1 72 ? -17.250 6.503 8.990 1.00 86.31 72 GLY A C 1
ATOM 546 O O . GLY A 1 72 ? -18.083 6.161 8.155 1.00 86.31 72 GLY A O 1
ATOM 547 N N . TYR A 1 73 ? -16.227 5.709 9.316 1.00 89.50 73 TYR A N 1
ATOM 548 C CA . TYR A 1 73 ? -16.059 4.349 8.804 1.00 89.50 73 TYR A CA 1
ATOM 549 C C . TYR A 1 73 ? -16.437 3.321 9.868 1.00 89.50 73 TYR A C 1
ATOM 551 O O . TYR A 1 73 ? -16.011 3.429 11.018 1.00 89.50 73 TYR A O 1
ATOM 559 N N . THR A 1 74 ? -17.185 2.294 9.463 1.00 93.94 74 THR A N 1
ATOM 560 C CA . THR A 1 74 ? -17.514 1.137 10.308 1.00 93.94 74 THR A CA 1
ATOM 561 C C . THR A 1 74 ? -16.523 0.003 10.064 1.00 93.94 74 THR A C 1
ATOM 563 O O . THR A 1 74 ? -16.283 -0.384 8.921 1.00 93.94 74 THR A O 1
ATOM 566 N N . PHE A 1 75 ? -15.977 -0.553 11.142 1.00 94.44 75 PHE A N 1
ATOM 567 C CA . PHE A 1 75 ? -15.003 -1.637 11.115 1.00 94.44 75 PHE A CA 1
ATOM 568 C C . PHE A 1 75 ? -15.557 -2.839 11.866 1.00 94.44 75 PHE A C 1
ATOM 570 O O . PHE A 1 75 ? -15.789 -2.766 13.072 1.00 94.44 75 PHE A O 1
ATOM 577 N N . SER A 1 76 ? -15.757 -3.949 11.159 1.00 96.31 76 SER A N 1
ATOM 578 C CA . SER A 1 76 ? -16.075 -5.223 11.799 1.00 96.31 76 SER A CA 1
ATOM 579 C C . SER A 1 76 ? -14.816 -5.849 12.418 1.00 96.31 76 SER A C 1
ATOM 581 O O . SER A 1 76 ? -13.712 -5.611 11.916 1.00 96.31 76 SER A O 1
ATOM 583 N N . PRO A 1 77 ? -14.956 -6.698 13.451 1.00 96.19 77 PRO A N 1
ATOM 584 C CA . PRO A 1 77 ? -13.830 -7.433 14.030 1.00 96.19 77 PRO A CA 1
ATOM 585 C C . PRO A 1 77 ? -13.012 -8.202 12.987 1.00 96.19 77 PRO A C 1
ATOM 587 O O . PRO A 1 77 ? -11.796 -8.054 12.933 1.00 96.19 77 PRO A O 1
ATOM 590 N N . ALA A 1 78 ? -13.683 -8.929 12.086 1.00 96.00 78 ALA A N 1
ATOM 591 C CA . ALA A 1 78 ? -13.025 -9.706 11.034 1.00 96.00 78 ALA A CA 1
ATOM 592 C C . ALA A 1 78 ? -12.215 -8.834 10.056 1.00 96.00 78 ALA A C 1
ATOM 594 O O . ALA A 1 78 ? -11.154 -9.247 9.584 1.00 96.00 78 ALA A O 1
ATOM 595 N N . LEU A 1 79 ? -12.694 -7.618 9.755 1.00 94.69 79 LEU A N 1
ATOM 596 C CA . LEU A 1 79 ? -11.956 -6.670 8.921 1.00 94.69 79 LEU A CA 1
ATOM 597 C C . LEU A 1 79 ? -10.709 -6.156 9.642 1.00 94.69 79 LEU A C 1
ATOM 599 O O . LEU A 1 79 ? -9.655 -6.074 9.018 1.00 94.69 79 LEU A O 1
ATOM 603 N N . VAL A 1 80 ? -10.821 -5.812 10.929 1.00 95.44 80 VAL A N 1
ATOM 604 C CA . VAL A 1 80 ? -9.678 -5.342 11.726 1.00 95.44 80 VAL A CA 1
ATOM 605 C C . VAL A 1 80 ? -8.625 -6.436 11.840 1.00 95.44 80 VAL A C 1
ATOM 607 O O . VAL A 1 80 ? -7.466 -6.176 11.542 1.00 95.44 80 VAL A O 1
ATOM 610 N N . GLU A 1 81 ? -9.025 -7.661 12.177 1.00 95.25 81 GLU A N 1
ATOM 611 C CA . GLU A 1 81 ? -8.120 -8.810 12.278 1.00 95.25 81 GLU A CA 1
ATOM 612 C C . GLU A 1 81 ? -7.385 -9.068 10.954 1.00 95.25 81 GLU A C 1
ATOM 614 O O . GLU A 1 81 ? -6.155 -9.140 10.916 1.00 95.25 81 GLU A O 1
ATOM 619 N N . SER A 1 82 ? -8.127 -9.116 9.843 1.00 94.31 82 SER A N 1
ATOM 620 C CA . SER A 1 82 ? -7.544 -9.328 8.512 1.00 94.31 82 SER A CA 1
ATOM 621 C C . SER A 1 82 ? -6.628 -8.177 8.092 1.00 94.31 82 SER A C 1
ATOM 623 O O . SER A 1 82 ? -5.600 -8.406 7.459 1.00 94.31 82 SER A O 1
ATOM 625 N N . LEU A 1 83 ? -6.982 -6.935 8.440 1.00 95.50 83 LEU A N 1
ATOM 626 C CA . LEU A 1 83 ? -6.153 -5.764 8.174 1.00 95.50 83 LEU A CA 1
ATOM 627 C C . LEU A 1 83 ? -4.871 -5.799 9.010 1.00 95.50 83 LEU A C 1
ATOM 629 O O . LEU A 1 83 ? -3.800 -5.554 8.470 1.00 95.50 83 LEU A O 1
ATOM 633 N N . GLU A 1 84 ? -4.943 -6.109 10.303 1.00 95.62 84 GLU A N 1
ATOM 634 C CA . GLU A 1 84 ? -3.757 -6.178 11.162 1.00 95.62 84 GLU A CA 1
ATOM 635 C C . GLU A 1 84 ? -2.786 -7.282 10.728 1.00 95.62 84 GLU A C 1
ATOM 637 O O . GLU A 1 84 ? -1.574 -7.089 10.826 1.00 95.62 84 GLU A O 1
ATOM 642 N N . ALA A 1 85 ? -3.300 -8.395 10.198 1.00 95.75 85 ALA A N 1
ATOM 643 C CA . ALA A 1 85 ? -2.494 -9.479 9.638 1.00 95.75 85 ALA A CA 1
ATOM 644 C C . ALA A 1 85 ? -1.931 -9.177 8.233 1.00 95.75 85 ALA A C 1
ATOM 646 O O . ALA A 1 85 ? -1.035 -9.882 7.763 1.00 95.75 85 ALA A O 1
ATOM 647 N N . ALA A 1 86 ? -2.449 -8.157 7.542 1.00 96.25 86 ALA A N 1
ATOM 648 C CA . ALA A 1 86 ? -2.057 -7.852 6.174 1.00 96.25 86 ALA A CA 1
ATOM 649 C C . ALA A 1 86 ? -0.722 -7.093 6.104 1.00 96.25 86 ALA A C 1
ATOM 651 O O . ALA A 1 86 ? -0.526 -6.042 6.722 1.00 96.25 86 ALA A O 1
ATOM 652 N N . GLU A 1 87 ? 0.171 -7.590 5.255 1.00 96.56 87 GLU A N 1
ATOM 653 C CA . GLU A 1 87 ? 1.455 -6.973 4.925 1.00 96.56 87 GLU A CA 1
ATOM 654 C C . GLU A 1 87 ? 1.609 -6.895 3.407 1.00 96.56 87 GLU A C 1
ATOM 656 O O . GLU A 1 87 ? 1.182 -7.799 2.684 1.00 96.56 87 GLU A O 1
ATOM 661 N N . LEU A 1 88 ? 2.225 -5.818 2.918 1.00 96.81 88 LEU A N 1
ATOM 662 C CA . LEU A 1 88 ? 2.487 -5.655 1.494 1.00 96.81 88 LEU A CA 1
ATOM 663 C C . LEU A 1 88 ? 3.666 -6.540 1.091 1.00 96.81 88 LEU A C 1
ATOM 665 O O . LEU A 1 88 ? 4.830 -6.175 1.261 1.00 96.81 88 LEU A O 1
ATOM 669 N N . LYS A 1 89 ? 3.350 -7.716 0.558 1.00 94.88 89 LYS A N 1
ATOM 670 C CA . LYS A 1 89 ? 4.323 -8.714 0.109 1.00 94.88 89 LYS A CA 1
ATOM 671 C C . LYS A 1 89 ? 4.192 -8.941 -1.396 1.00 94.88 89 LYS A C 1
ATOM 673 O O . LYS A 1 89 ? 3.069 -8.859 -1.899 1.00 94.88 89 LYS A O 1
ATOM 678 N N . PRO A 1 90 ? 5.295 -9.248 -2.100 1.00 92.88 90 PRO A N 1
ATOM 679 C CA . PRO A 1 90 ? 5.208 -9.671 -3.490 1.00 92.88 90 PRO A CA 1
ATOM 680 C C . PRO A 1 90 ? 4.340 -10.939 -3.565 1.00 92.88 90 PRO A C 1
ATOM 682 O O . PRO A 1 90 ? 4.525 -11.848 -2.745 1.00 92.88 90 PRO A O 1
ATOM 685 N N . PRO A 1 91 ? 3.366 -11.025 -4.488 1.00 90.12 91 PRO A N 1
ATOM 686 C CA . PRO A 1 91 ? 2.624 -12.262 -4.669 1.00 90.12 91 PRO A CA 1
ATOM 687 C C . PRO A 1 91 ? 3.566 -13.347 -5.202 1.00 90.12 91 PRO A C 1
ATOM 689 O O . PRO A 1 91 ? 4.479 -13.061 -5.969 1.00 90.12 91 PRO A O 1
ATOM 692 N N . GLY A 1 92 ? 3.344 -14.598 -4.787 1.00 75.38 92 GLY A N 1
ATOM 693 C CA . GLY A 1 92 ? 4.212 -15.734 -5.137 1.00 75.38 92 GLY A CA 1
ATOM 694 C C . GLY A 1 92 ? 4.157 -16.172 -6.608 1.00 75.38 92 GLY A C 1
ATOM 695 O O . GLY A 1 92 ? 4.898 -17.072 -6.994 1.00 75.38 92 GLY A O 1
ATOM 696 N N . ALA A 1 93 ? 3.287 -15.564 -7.420 1.00 68.75 93 ALA A N 1
ATOM 697 C CA . ALA A 1 93 ? 3.325 -15.687 -8.874 1.00 68.75 93 ALA A CA 1
ATOM 698 C C . ALA A 1 93 ? 4.416 -14.766 -9.446 1.00 68.75 93 ALA A C 1
ATOM 700 O O . ALA A 1 93 ? 4.690 -13.708 -8.878 1.00 68.75 93 ALA A O 1
ATOM 701 N N . ILE A 1 94 ? 5.020 -15.154 -10.574 1.00 65.06 94 ILE A N 1
ATOM 702 C CA . ILE A 1 94 ? 6.030 -14.343 -11.268 1.00 65.06 94 ILE A CA 1
ATOM 703 C C . ILE A 1 94 ? 5.343 -13.065 -11.759 1.00 65.06 94 ILE A C 1
ATOM 705 O O . ILE A 1 94 ? 4.703 -13.081 -12.802 1.00 65.06 94 ILE A O 1
ATOM 709 N N . GLY A 1 95 ? 5.416 -11.979 -10.995 1.00 67.44 95 GLY A N 1
ATOM 710 C CA . GLY A 1 95 ? 5.098 -10.647 -11.495 1.00 67.44 95 GLY A CA 1
ATOM 711 C C . GLY A 1 95 ? 6.338 -10.040 -12.130 1.00 67.44 95 GLY A C 1
ATOM 712 O O . GLY A 1 95 ? 7.463 -10.344 -11.737 1.00 67.44 95 GLY A O 1
ATOM 713 N N . GLU A 1 96 ? 6.143 -9.207 -13.145 1.00 81.50 96 GLU A N 1
ATOM 714 C CA . GLU A 1 96 ? 7.271 -8.699 -13.923 1.00 81.50 96 GLU A CA 1
ATOM 715 C C . GLU A 1 96 ? 7.785 -7.370 -13.369 1.00 81.50 96 GLU A C 1
ATOM 717 O O . GLU A 1 96 ? 8.996 -7.125 -13.349 1.00 81.50 96 GLU A O 1
ATOM 722 N N . ARG A 1 97 ? 6.870 -6.485 -12.950 1.00 93.31 97 ARG A N 1
ATOM 723 C CA . ARG A 1 97 ? 7.182 -5.083 -12.653 1.00 93.31 97 ARG A CA 1
ATOM 724 C C . ARG A 1 97 ? 6.321 -4.518 -11.528 1.00 93.31 97 ARG A C 1
ATOM 726 O O . ARG A 1 97 ? 5.122 -4.787 -11.431 1.00 93.31 97 ARG A O 1
ATOM 733 N N . ALA A 1 98 ? 6.926 -3.670 -10.707 1.00 96.06 98 ALA A N 1
ATOM 734 C CA . ALA A 1 98 ? 6.205 -2.836 -9.758 1.00 96.06 98 ALA A CA 1
ATOM 735 C C . ALA A 1 98 ? 6.803 -1.426 -9.730 1.00 96.06 98 ALA A C 1
ATOM 737 O O . ALA A 1 98 ? 8.004 -1.251 -9.896 1.00 96.06 98 ALA A O 1
ATOM 738 N N . ALA A 1 99 ? 5.976 -0.416 -9.499 1.00 97.69 99 ALA A N 1
ATOM 739 C CA . ALA A 1 99 ? 6.419 0.945 -9.255 1.00 97.69 99 ALA A CA 1
ATOM 740 C C . ALA A 1 99 ? 5.991 1.407 -7.866 1.00 97.69 99 ALA A C 1
ATOM 742 O O . ALA A 1 99 ? 4.884 1.111 -7.408 1.00 97.69 99 ALA A O 1
ATOM 743 N N . TRP A 1 100 ? 6.869 2.159 -7.212 1.00 98.06 100 TRP A N 1
ATOM 744 C CA . TRP A 1 100 ? 6.685 2.687 -5.870 1.00 98.06 100 TRP A CA 1
ATOM 745 C C . TRP A 1 100 ? 6.862 4.198 -5.883 1.00 98.06 100 TRP A C 1
ATOM 747 O O . TRP A 1 100 ? 7.980 4.702 -5.921 1.00 98.06 100 TRP A O 1
ATOM 757 N N . LEU A 1 101 ? 5.757 4.934 -5.848 1.00 97.62 101 LEU A N 1
ATOM 758 C CA . LEU A 1 101 ? 5.758 6.393 -5.860 1.00 97.62 101 LEU A CA 1
ATOM 759 C C . LEU A 1 101 ? 5.438 6.892 -4.453 1.00 97.62 101 LEU A C 1
ATOM 761 O O . LEU A 1 101 ? 4.297 6.797 -4.003 1.00 97.62 101 LEU A O 1
ATOM 765 N N . GLU A 1 102 ? 6.437 7.395 -3.740 1.00 96.25 102 GLU A N 1
ATOM 766 C CA . GLU A 1 102 ? 6.280 7.952 -2.392 1.00 96.25 102 GLU A CA 1
ATOM 767 C C . GLU A 1 102 ? 6.253 9.484 -2.454 1.00 96.25 102 GLU A C 1
ATOM 769 O O . GLU A 1 102 ? 6.951 10.081 -3.270 1.00 96.25 102 GLU A O 1
ATOM 774 N N . LEU A 1 103 ? 5.405 10.115 -1.639 1.00 94.94 103 LEU A N 1
ATOM 775 C CA . LEU A 1 103 ? 5.129 11.549 -1.685 1.00 94.94 103 LEU A CA 1
ATOM 776 C C . LEU A 1 103 ? 5.846 12.299 -0.564 1.00 94.94 103 LEU A C 1
ATOM 778 O O . LEU A 1 103 ? 5.853 11.871 0.591 1.00 94.94 103 LEU A O 1
ATOM 782 N N . SER A 1 104 ? 6.385 13.468 -0.894 1.00 93.88 104 SER A N 1
ATOM 783 C CA . SER A 1 104 ? 6.938 14.409 0.078 1.00 93.88 104 SER A CA 1
ATOM 784 C C . SER A 1 104 ? 6.859 15.837 -0.449 1.00 93.88 104 SER A C 1
ATOM 786 O O . SER A 1 104 ? 7.107 16.091 -1.623 1.00 93.88 104 SER A O 1
ATOM 788 N N . THR A 1 105 ? 6.595 16.804 0.425 1.00 92.06 105 THR A N 1
ATOM 789 C CA . THR A 1 105 ? 6.724 18.234 0.096 1.00 92.06 105 THR A CA 1
ATOM 790 C C . THR A 1 105 ? 8.139 18.766 0.332 1.00 92.06 105 THR A C 1
ATOM 792 O O . THR A 1 105 ? 8.455 19.878 -0.081 1.00 92.06 105 THR A O 1
ATOM 795 N N . ARG A 1 106 ? 9.012 17.985 0.985 1.00 92.69 106 ARG A N 1
ATOM 796 C CA . ARG A 1 106 ? 10.388 18.387 1.307 1.00 92.69 106 ARG A CA 1
ATOM 797 C C . ARG A 1 106 ? 11.310 18.163 0.115 1.00 92.69 106 ARG A C 1
ATOM 799 O O . ARG A 1 106 ? 11.368 17.060 -0.429 1.00 92.69 106 ARG A O 1
ATOM 806 N N . GLU A 1 107 ? 12.078 19.188 -0.224 1.00 90.31 107 GLU A N 1
ATOM 807 C CA . GLU A 1 107 ? 13.162 19.084 -1.196 1.00 90.31 107 GLU A CA 1
ATOM 808 C C . GLU A 1 107 ? 14.257 18.128 -0.688 1.00 90.31 107 GLU A C 1
ATOM 810 O O . GLU A 1 107 ? 14.563 18.097 0.506 1.00 90.31 107 GLU A O 1
ATOM 815 N N . GLY A 1 108 ? 14.810 17.303 -1.582 1.00 90.62 108 GLY A N 1
ATOM 816 C CA . GLY A 1 108 ? 15.837 16.312 -1.235 1.00 90.62 108 GLY A CA 1
ATOM 817 C C . GLY A 1 108 ? 15.345 15.134 -0.383 1.00 90.62 108 GLY A C 1
ATOM 818 O O . GLY A 1 108 ? 16.162 14.424 0.201 1.00 90.62 108 GLY A O 1
ATOM 819 N N . ALA A 1 109 ? 14.029 14.919 -0.282 1.00 93.62 109 ALA A N 1
ATOM 820 C CA . ALA A 1 109 ? 13.482 13.767 0.424 1.00 93.62 109 ALA A CA 1
ATOM 821 C C . ALA A 1 109 ? 13.923 12.440 -0.212 1.00 93.62 109 ALA A C 1
ATOM 823 O O . ALA A 1 109 ? 14.041 12.310 -1.431 1.00 93.62 109 ALA A O 1
ATOM 824 N N . THR A 1 110 ? 14.125 11.440 0.637 1.00 95.44 110 THR A N 1
ATOM 825 C CA . THR A 1 110 ? 14.457 10.070 0.246 1.00 95.44 110 THR A CA 1
ATOM 826 C C . THR A 1 110 ? 13.357 9.119 0.698 1.00 95.44 110 THR A C 1
ATOM 828 O O . THR A 1 110 ? 12.539 9.460 1.555 1.00 95.44 110 THR A O 1
ATOM 831 N N . LEU A 1 111 ? 13.313 7.929 0.094 1.00 95.94 111 LEU A N 1
ATOM 832 C CA . LEU A 1 111 ? 12.371 6.879 0.483 1.00 95.94 111 LEU A CA 1
ATOM 833 C C . LEU A 1 111 ? 12.537 6.542 1.966 1.00 95.94 111 LEU A C 1
ATOM 835 O O . LEU A 1 111 ? 13.660 6.487 2.479 1.00 95.94 111 LEU A O 1
ATOM 839 N N . SER A 1 112 ? 11.423 6.289 2.656 1.00 93.25 112 SER A N 1
ATOM 840 C CA . SER A 1 112 ? 11.490 5.891 4.060 1.00 93.25 112 SER A CA 1
ATOM 841 C C . SER A 1 112 ? 12.269 4.572 4.230 1.00 93.25 112 SER A C 1
ATOM 843 O O . SER A 1 112 ? 12.199 3.704 3.357 1.00 93.25 112 SER A O 1
ATOM 845 N N . PRO A 1 113 ? 12.958 4.341 5.366 1.00 94.94 113 PRO A N 1
ATOM 846 C CA . PRO A 1 113 ? 13.661 3.075 5.609 1.00 94.94 113 PRO A CA 1
ATOM 847 C C . PRO A 1 113 ? 12.756 1.842 5.484 1.00 94.94 113 PRO A C 1
ATOM 849 O O . PRO A 1 113 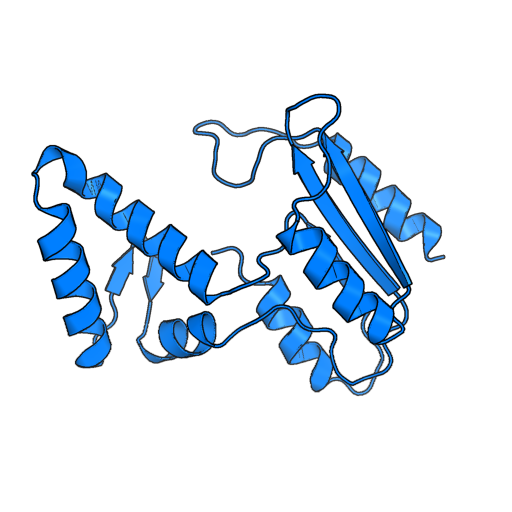? 13.177 0.795 5.001 1.00 94.94 113 PRO A O 1
ATOM 852 N N . VAL A 1 114 ? 11.492 1.988 5.887 1.00 94.19 114 VAL A N 1
ATOM 853 C CA . VAL A 1 114 ? 10.468 0.945 5.779 1.00 94.19 114 VAL A CA 1
ATOM 854 C C . VAL A 1 114 ? 10.110 0.669 4.314 1.00 94.19 114 VAL A C 1
ATOM 856 O O . VAL A 1 114 ? 9.971 -0.492 3.930 1.00 94.19 114 VAL A O 1
ATOM 859 N N . SER A 1 115 ? 10.008 1.715 3.488 1.00 95.62 115 SER A N 1
ATOM 860 C CA . SER A 1 115 ? 9.824 1.579 2.039 1.00 95.62 115 SER A CA 1
ATOM 861 C C . SER A 1 115 ? 11.009 0.850 1.416 1.00 95.62 115 SER A C 1
ATOM 863 O O . SER A 1 115 ? 10.806 -0.151 0.741 1.00 95.62 115 SER A O 1
ATOM 865 N N . THR A 1 116 ? 12.240 1.279 1.706 1.00 96.62 116 THR A N 1
ATOM 866 C CA . THR A 1 116 ? 13.468 0.655 1.184 1.00 96.62 116 THR A CA 1
ATOM 867 C C . THR A 1 116 ? 13.560 -0.827 1.547 1.00 96.62 116 THR A C 1
ATOM 869 O O . THR A 1 116 ? 13.892 -1.651 0.699 1.00 96.62 116 THR A O 1
ATOM 872 N N . GLN A 1 117 ? 13.208 -1.196 2.782 1.00 96.81 117 GLN A N 1
ATOM 873 C CA . GLN A 1 117 ? 13.160 -2.600 3.194 1.00 96.81 117 GLN A CA 1
ATOM 874 C C . GLN A 1 117 ? 12.114 -3.397 2.402 1.00 96.81 117 GLN A C 1
ATOM 876 O O . GLN A 1 117 ? 12.396 -4.501 1.938 1.00 96.81 117 GLN A O 1
ATOM 881 N N . CYS A 1 118 ? 10.902 -2.853 2.252 1.00 96.69 118 CYS A N 1
ATOM 882 C CA . CYS A 1 118 ? 9.836 -3.510 1.501 1.00 96.69 118 CYS A CA 1
ATOM 883 C C . CYS A 1 118 ? 10.231 -3.685 0.029 1.00 96.69 118 CYS A C 1
ATOM 885 O O . CYS A 1 118 ? 10.116 -4.787 -0.499 1.00 96.69 118 CYS A O 1
ATOM 887 N N . ILE A 1 119 ? 10.782 -2.642 -0.594 1.00 96.69 119 ILE A N 1
ATOM 888 C CA . ILE A 1 119 ? 11.312 -2.660 -1.963 1.00 96.69 119 ILE A CA 1
ATOM 889 C C . ILE A 1 119 ? 12.331 -3.794 -2.128 1.00 96.69 119 ILE A C 1
ATOM 891 O O . ILE A 1 119 ? 12.162 -4.626 -3.015 1.00 96.69 119 ILE A O 1
ATOM 895 N N . GLY A 1 120 ? 13.296 -3.918 -1.211 1.00 96.00 120 GLY A N 1
ATOM 896 C CA . GLY A 1 120 ? 14.284 -4.999 -1.255 1.00 96.00 120 GLY A CA 1
ATOM 897 C C . GLY A 1 120 ? 13.670 -6.405 -1.189 1.00 96.00 120 GLY A C 1
ATOM 898 O O . GLY A 1 120 ? 14.139 -7.316 -1.867 1.00 96.00 120 GLY A O 1
ATOM 899 N N . HIS A 1 121 ? 12.584 -6.605 -0.432 1.00 94.38 121 HIS A N 1
ATOM 900 C CA . HIS A 1 121 ? 11.864 -7.888 -0.429 1.00 94.38 121 HIS A CA 1
ATOM 901 C C . HIS A 1 121 ? 11.166 -8.181 -1.764 1.00 94.38 121 HIS A C 1
ATOM 903 O O . HIS A 1 121 ? 11.085 -9.340 -2.168 1.00 94.38 121 HIS A O 1
ATOM 909 N N . TRP A 1 122 ? 10.650 -7.156 -2.443 1.00 95.00 122 TRP A N 1
ATOM 910 C CA . TRP A 1 122 ? 10.032 -7.315 -3.758 1.00 95.00 122 TRP A CA 1
ATOM 911 C C . TRP A 1 122 ? 11.075 -7.589 -4.849 1.00 95.00 122 TRP A C 1
ATOM 913 O O . TRP A 1 122 ? 10.871 -8.479 -5.673 1.00 95.00 122 TRP A O 1
ATOM 923 N N . GLU A 1 123 ? 12.218 -6.904 -4.814 1.00 94.25 123 GLU A N 1
ATOM 924 C CA . GLU A 1 123 ? 13.351 -7.172 -5.710 1.00 94.25 123 GLU A CA 1
ATOM 925 C C . GLU A 1 123 ? 13.917 -8.585 -5.501 1.00 94.25 123 GLU A C 1
ATOM 927 O O . GLU A 1 123 ? 14.183 -9.298 -6.468 1.00 94.25 123 GLU A O 1
ATOM 932 N N . ALA A 1 124 ? 14.022 -9.046 -4.248 1.00 93.12 124 ALA A N 1
ATOM 933 C CA . ALA A 1 124 ? 14.422 -10.420 -3.927 1.00 93.12 124 ALA A CA 1
ATOM 934 C C . ALA A 1 124 ? 13.428 -11.475 -4.452 1.00 93.12 124 ALA A C 1
ATOM 936 O O . ALA A 1 124 ? 13.814 -12.617 -4.699 1.00 93.12 124 ALA A O 1
ATOM 937 N N . ALA A 1 125 ? 12.166 -11.091 -4.662 1.00 91.19 125 ALA A N 1
ATOM 938 C CA . ALA A 1 125 ? 11.149 -11.900 -5.331 1.00 91.19 125 ALA A CA 1
ATOM 939 C C . ALA A 1 125 ? 11.134 -11.712 -6.864 1.00 91.19 125 ALA A C 1
ATOM 941 O O . ALA A 1 125 ? 10.160 -12.081 -7.515 1.00 91.19 125 ALA A O 1
ATOM 942 N N . ALA A 1 126 ? 12.209 -11.157 -7.433 1.00 91.06 126 ALA A N 1
ATOM 943 C CA . ALA A 1 126 ? 12.436 -10.936 -8.861 1.00 91.06 126 ALA A CA 1
ATOM 944 C C . ALA A 1 126 ? 11.513 -9.910 -9.548 1.00 91.06 126 ALA A C 1
ATOM 946 O O . ALA A 1 126 ? 11.496 -9.836 -10.779 1.00 91.06 126 ALA A O 1
ATOM 947 N N . TYR A 1 127 ? 10.807 -9.066 -8.790 1.00 93.38 127 TYR A N 1
ATOM 948 C CA . TYR A 1 127 ? 10.111 -7.924 -9.382 1.00 93.38 127 TYR A CA 1
ATOM 949 C C . TYR A 1 127 ? 11.117 -6.858 -9.822 1.00 93.38 127 TYR A C 1
ATOM 951 O O . TYR A 1 127 ? 12.009 -6.478 -9.064 1.00 93.38 127 TYR A O 1
ATOM 959 N N . LYS A 1 128 ? 10.932 -6.303 -11.024 1.00 93.69 128 LYS A N 1
ATOM 960 C CA . LYS A 1 128 ? 11.645 -5.089 -11.445 1.00 93.69 128 LYS A CA 1
ATOM 961 C C . LYS A 1 128 ? 10.972 -3.878 -10.807 1.00 93.69 128 LYS A C 1
ATOM 963 O O . LYS A 1 128 ? 9.866 -3.519 -11.221 1.00 93.69 128 LYS A O 1
ATOM 968 N N . LEU A 1 129 ? 11.610 -3.284 -9.797 1.00 94.75 129 LEU A N 1
ATOM 969 C CA . LEU A 1 129 ? 11.051 -2.143 -9.075 1.00 94.75 129 LEU A CA 1
ATOM 970 C C . LEU A 1 129 ? 11.534 -0.804 -9.636 1.00 94.75 129 LEU A C 1
ATOM 972 O O . LEU A 1 129 ? 12.728 -0.575 -9.789 1.00 94.75 129 LEU A O 1
ATOM 976 N N . ASP A 1 130 ? 10.586 0.096 -9.895 1.00 96.75 130 ASP A N 1
ATOM 977 C CA . ASP A 1 130 ? 10.830 1.516 -10.165 1.00 96.75 130 ASP A CA 1
ATOM 978 C C . ASP A 1 130 ? 10.339 2.340 -8.969 1.00 96.75 130 ASP A C 1
ATOM 980 O O . ASP A 1 130 ? 9.140 2.590 -8.813 1.00 96.75 130 ASP A O 1
ATOM 984 N N . ALA A 1 131 ? 11.257 2.708 -8.075 1.00 97.50 131 ALA A N 1
ATOM 985 C CA . ALA A 1 131 ? 10.938 3.470 -6.876 1.00 97.50 131 ALA A CA 1
ATOM 986 C C . ALA A 1 131 ? 11.330 4.943 -7.036 1.00 97.50 131 ALA A C 1
ATOM 988 O O . ALA A 1 131 ? 12.487 5.267 -7.303 1.00 97.50 131 ALA A O 1
ATOM 989 N N . ARG A 1 132 ? 10.369 5.849 -6.834 1.00 96.88 132 ARG A N 1
ATOM 990 C CA . ARG A 1 132 ? 10.549 7.292 -7.011 1.00 96.88 132 ARG A CA 1
ATOM 991 C C . ARG A 1 132 ? 10.024 8.057 -5.804 1.00 96.88 132 ARG A C 1
ATOM 993 O O . ARG A 1 132 ? 8.925 7.795 -5.313 1.00 96.88 132 ARG A O 1
ATOM 1000 N N . MET A 1 133 ? 10.797 9.050 -5.373 1.00 96.94 133 MET A N 1
ATOM 1001 C CA . MET A 1 133 ? 10.281 10.130 -4.539 1.00 96.94 133 MET A CA 1
ATOM 1002 C C . MET A 1 133 ? 9.633 11.175 -5.437 1.00 96.94 133 MET A C 1
ATOM 1004 O O . MET A 1 133 ? 10.230 11.603 -6.424 1.00 96.94 133 MET A O 1
ATOM 1008 N N . VAL A 1 134 ? 8.415 11.576 -5.104 1.00 96.56 134 VAL A N 1
ATOM 1009 C CA . VAL A 1 134 ? 7.606 12.482 -5.910 1.00 96.56 134 VAL A CA 1
ATOM 1010 C C . VAL A 1 134 ? 7.166 13.655 -5.048 1.00 96.56 134 VAL A C 1
ATOM 1012 O O . VAL A 1 134 ? 6.685 13.482 -3.928 1.00 96.56 134 VAL A O 1
ATOM 1015 N N . ASN A 1 135 ? 7.331 14.870 -5.572 1.00 94.88 135 ASN A N 1
ATOM 1016 C CA . ASN A 1 135 ? 6.856 16.053 -4.874 1.00 94.88 135 ASN A CA 1
ATOM 1017 C C . ASN A 1 135 ? 5.322 16.065 -4.820 1.00 94.88 135 ASN A C 1
ATOM 1019 O O . ASN A 1 135 ? 4.659 15.899 -5.842 1.00 94.88 135 ASN A O 1
ATOM 1023 N N . GLY A 1 136 ? 4.754 16.257 -3.637 1.00 92.69 136 GLY A N 1
ATOM 1024 C CA . GLY A 1 136 ? 3.310 16.372 -3.487 1.00 92.69 136 GLY A CA 1
ATOM 1025 C C . GLY A 1 136 ? 2.845 16.222 -2.043 1.00 92.69 136 GLY A C 1
ATOM 1026 O O . GLY A 1 136 ? 3.610 15.758 -1.189 1.00 92.69 136 GLY A O 1
ATOM 1027 N N . PRO A 1 137 ? 1.595 16.616 -1.759 1.00 90.38 137 PRO A N 1
ATOM 1028 C CA . PRO A 1 137 ? 1.020 16.496 -0.431 1.00 90.38 137 PRO A CA 1
ATOM 1029 C C . PRO A 1 137 ? 0.854 15.030 -0.035 1.00 90.38 137 PRO A C 1
ATOM 1031 O O . PRO A 1 137 ? 0.475 14.171 -0.834 1.00 90.38 137 PRO A O 1
ATOM 1034 N N . GLY A 1 138 ? 1.102 14.734 1.239 1.00 86.00 138 GLY A N 1
ATOM 1035 C CA . GLY A 1 138 ? 0.778 13.429 1.796 1.00 86.00 138 GLY A CA 1
ATOM 1036 C C . GLY A 1 138 ? -0.736 13.213 1.810 1.00 86.00 138 GLY A C 1
ATOM 1037 O O . GLY A 1 138 ? -1.503 14.097 2.187 1.00 86.00 138 GLY A O 1
ATOM 1038 N N . PHE A 1 139 ? -1.181 12.009 1.452 1.00 84.06 139 PHE A N 1
ATOM 1039 C CA . PHE A 1 139 ? -2.603 11.673 1.501 1.00 84.06 139 PHE A CA 1
ATOM 1040 C C . PHE A 1 139 ? -3.190 11.895 2.904 1.00 84.06 139 PHE A C 1
ATOM 1042 O O . PHE A 1 139 ? -2.651 11.388 3.890 1.00 84.06 139 PHE A O 1
ATOM 1049 N N . TRP A 1 140 ? -4.329 12.597 2.960 1.00 74.31 140 TRP A N 1
ATOM 1050 C CA . TRP A 1 140 ? -5.109 12.888 4.175 1.00 74.31 140 TRP A CA 1
ATOM 1051 C C . TRP A 1 140 ? -4.378 13.702 5.252 1.00 74.31 140 TRP A C 1
ATOM 1053 O O . TRP A 1 140 ? -4.727 13.614 6.429 1.00 74.31 140 TRP A O 1
ATOM 1063 N N . GLN A 1 141 ? -3.363 14.475 4.864 1.00 69.06 141 GLN A N 1
ATOM 1064 C CA . GLN A 1 141 ? -2.659 15.394 5.767 1.00 69.06 141 GLN A CA 1
ATOM 1065 C C . GLN A 1 141 ? -3.133 16.846 5.625 1.00 69.06 141 GLN A C 1
ATOM 1067 O O . GLN A 1 141 ? -2.693 17.704 6.385 1.00 69.06 141 GLN A O 1
ATOM 1072 N N . THR A 1 142 ? -4.034 17.114 4.678 1.00 63.78 142 THR A N 1
ATOM 1073 C CA . THR A 1 142 ? -4.450 18.458 4.277 1.00 63.78 142 THR A CA 1
ATOM 1074 C C . THR A 1 142 ? -5.940 18.638 4.564 1.00 63.78 142 THR A C 1
ATOM 1076 O O . THR A 1 142 ? -6.745 17.730 4.342 1.00 63.78 142 THR A O 1
ATOM 1079 N N . SER A 1 143 ? -6.310 19.793 5.121 1.00 60.38 143 SER A N 1
ATOM 1080 C CA . SER A 1 143 ? -7.717 20.152 5.363 1.00 60.38 143 SER A CA 1
ATOM 1081 C C . SER A 1 143 ? -8.406 20.664 4.095 1.00 60.38 143 SER A C 1
ATOM 1083 O O . SER A 1 143 ? -9.632 20.668 4.022 1.00 60.38 143 SER A O 1
ATOM 1085 N N . GLU A 1 144 ? -7.616 21.085 3.106 1.00 72.75 144 GLU A N 1
ATOM 1086 C CA . GLU A 1 144 ? -8.069 21.568 1.805 1.00 72.75 144 GLU A CA 1
ATOM 1087 C C . GLU A 1 144 ? -7.777 20.538 0.706 1.00 72.75 144 GLU A C 1
ATOM 1089 O O . GLU A 1 144 ? -6.948 19.634 0.869 1.00 72.75 144 GLU A O 1
ATOM 1094 N N . ILE A 1 145 ? -8.500 20.661 -0.409 1.00 75.25 145 ILE A N 1
ATOM 1095 C CA . ILE A 1 145 ? -8.256 19.860 -1.610 1.00 75.25 145 ILE A CA 1
ATOM 1096 C C . ILE A 1 145 ? -6.942 20.344 -2.215 1.00 75.25 145 ILE A C 1
ATOM 1098 O O . ILE A 1 145 ? -6.840 21.496 -2.628 1.00 75.25 145 ILE A O 1
ATOM 1102 N N . GLU A 1 146 ? -5.957 19.456 -2.276 1.00 80.75 146 GLU A N 1
ATOM 1103 C CA . GLU A 1 146 ? -4.666 19.731 -2.896 1.00 80.75 146 GLU A CA 1
ATOM 1104 C C . GLU A 1 146 ? -4.426 18.778 -4.067 1.00 80.75 146 GLU A C 1
ATOM 1106 O O . GLU A 1 146 ? -4.693 17.574 -3.980 1.00 80.75 146 GLU A O 1
ATOM 1111 N N . ASP A 1 147 ? -3.894 19.323 -5.158 1.00 85.38 147 ASP A N 1
ATOM 1112 C CA . ASP A 1 147 ? -3.515 18.556 -6.339 1.00 85.38 147 ASP A CA 1
ATOM 1113 C C . ASP A 1 147 ? -2.081 18.020 -6.216 1.00 85.38 147 ASP A C 1
ATOM 1115 O O . ASP A 1 147 ? -1.191 18.655 -5.651 1.00 85.38 147 ASP A O 1
ATOM 1119 N N . ALA A 1 148 ? -1.830 16.853 -6.814 1.00 90.88 148 ALA A N 1
ATOM 1120 C CA . ALA A 1 148 ? -0.502 16.242 -6.899 1.00 90.88 148 ALA A CA 1
ATOM 1121 C C . ALA A 1 148 ? -0.072 16.060 -8.370 1.00 90.88 148 ALA A C 1
ATOM 1123 O O . ALA A 1 148 ? 0.052 14.926 -8.842 1.00 90.88 148 ALA A O 1
ATOM 1124 N N . PRO A 1 149 ? 0.159 17.147 -9.135 1.00 94.25 149 PRO A N 1
ATOM 1125 C CA . PRO A 1 149 ? 0.449 17.057 -10.570 1.00 94.25 149 PRO A CA 1
ATOM 1126 C C . PRO A 1 149 ? 1.708 16.234 -10.870 1.00 94.25 149 PRO A C 1
ATOM 1128 O O . PRO A 1 149 ? 1.725 15.454 -11.820 1.00 94.25 149 PRO A O 1
ATOM 1131 N N . ALA A 1 150 ? 2.739 16.319 -10.024 1.00 95.88 150 ALA A N 1
ATOM 1132 C CA . ALA A 1 150 ? 3.950 15.520 -10.195 1.00 95.88 150 ALA A CA 1
ATOM 1133 C C . ALA A 1 150 ? 3.705 14.010 -10.007 1.00 95.88 150 ALA A C 1
ATOM 1135 O O . ALA A 1 150 ? 4.394 13.209 -10.636 1.00 95.88 150 ALA A O 1
ATOM 1136 N N . LEU A 1 151 ? 2.704 13.603 -9.213 1.00 96.44 151 LEU A N 1
ATOM 1137 C CA . LEU A 1 151 ? 2.300 12.196 -9.098 1.00 96.44 151 LEU A CA 1
ATOM 1138 C C . LEU A 1 151 ? 1.661 11.686 -10.386 1.00 96.44 151 LEU A C 1
ATOM 1140 O O . LEU A 1 151 ? 1.944 10.559 -10.796 1.00 96.44 151 LEU A O 1
ATOM 1144 N N . ILE A 1 152 ? 0.849 12.514 -11.044 1.00 96.12 152 ILE A N 1
ATOM 1145 C CA . ILE A 1 152 ? 0.258 12.184 -12.345 1.00 96.12 152 ILE A CA 1
ATOM 1146 C C . ILE A 1 152 ? 1.378 11.988 -13.370 1.00 96.12 152 ILE A C 1
ATOM 1148 O O . ILE A 1 152 ? 1.471 10.919 -13.972 1.00 96.12 152 ILE A O 1
ATOM 1152 N N . THR A 1 153 ? 2.282 12.964 -13.495 1.00 97.69 153 THR A N 1
ATOM 1153 C CA . THR A 1 153 ? 3.433 12.888 -14.406 1.00 97.69 153 THR A CA 1
ATOM 1154 C C . THR A 1 153 ? 4.303 11.659 -14.131 1.00 97.69 153 THR A C 1
ATOM 1156 O O . THR A 1 153 ? 4.647 10.928 -15.057 1.00 97.69 153 THR A O 1
ATOM 1159 N N . ALA A 1 154 ? 4.627 11.382 -12.863 1.00 97.88 154 ALA A N 1
ATOM 1160 C CA . ALA A 1 154 ? 5.428 10.218 -12.491 1.00 97.88 154 ALA A CA 1
ATOM 1161 C C . ALA A 1 154 ? 4.724 8.893 -12.819 1.00 97.88 154 ALA A C 1
ATOM 1163 O O . ALA A 1 154 ? 5.373 7.957 -13.278 1.00 97.88 154 ALA A O 1
ATOM 1164 N N . THR A 1 155 ? 3.405 8.818 -12.627 1.00 97.81 155 THR A N 1
ATOM 1165 C CA . THR A 1 155 ? 2.612 7.626 -12.962 1.00 97.81 155 THR A CA 1
ATOM 1166 C C . THR A 1 155 ? 2.601 7.369 -14.465 1.00 97.81 155 THR A C 1
ATOM 1168 O O . THR A 1 155 ? 2.814 6.234 -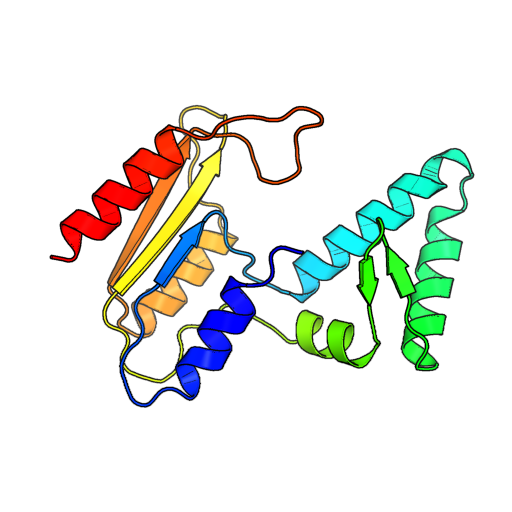14.885 1.00 97.81 155 THR A O 1
ATOM 1171 N N . LEU A 1 156 ? 2.376 8.406 -15.277 1.00 97.56 156 LEU A N 1
ATOM 1172 C CA . LEU A 1 156 ? 2.386 8.281 -16.736 1.00 97.56 156 LEU A CA 1
ATOM 1173 C C . LEU A 1 156 ? 3.761 7.835 -17.240 1.00 97.56 156 LEU A C 1
ATOM 1175 O O . LEU A 1 156 ? 3.843 6.873 -17.995 1.00 97.56 156 LEU A O 1
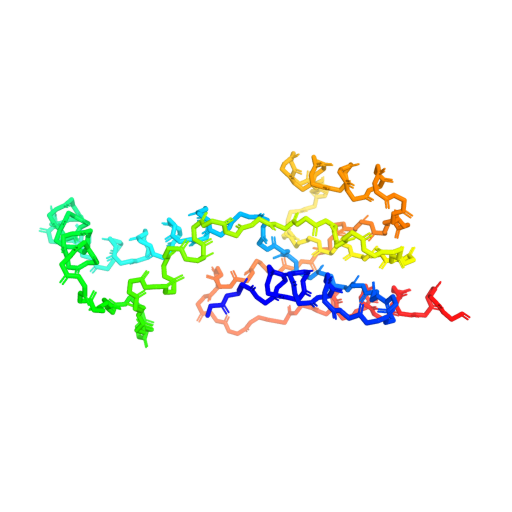ATOM 1179 N N . ALA A 1 157 ? 4.838 8.432 -16.724 1.00 97.75 157 ALA A N 1
ATOM 1180 C CA . ALA A 1 157 ? 6.200 8.035 -17.074 1.00 97.75 157 ALA A CA 1
ATOM 1181 C C . ALA A 1 157 ? 6.520 6.575 -16.697 1.00 97.75 157 ALA A C 1
ATOM 1183 O O . ALA A 1 157 ? 7.287 5.911 -17.392 1.00 97.75 157 ALA A O 1
ATOM 1184 N N . VAL A 1 158 ? 5.946 6.056 -15.604 1.00 97.25 158 VAL A N 1
ATOM 1185 C CA . VAL A 1 158 ? 6.051 4.628 -15.260 1.00 97.25 158 VAL A CA 1
ATOM 1186 C C . VAL A 1 158 ? 5.327 3.780 -16.306 1.00 97.25 158 VAL A C 1
ATOM 1188 O O . VAL A 1 158 ? 5.925 2.853 -16.845 1.00 97.25 158 VAL A O 1
ATOM 1191 N N . LEU A 1 159 ? 4.071 4.107 -16.623 1.00 94.88 159 LEU A N 1
ATOM 1192 C CA . LEU A 1 159 ? 3.264 3.356 -17.593 1.00 94.88 159 LEU A CA 1
ATOM 1193 C C . LEU A 1 159 ? 3.905 3.326 -18.986 1.00 94.88 159 LEU A C 1
ATOM 1195 O O . LEU A 1 159 ? 3.938 2.273 -19.617 1.00 94.88 159 LEU A O 1
ATOM 1199 N N . GLU A 1 160 ? 4.447 4.452 -19.444 1.00 95.56 160 GLU A N 1
ATOM 1200 C CA . GLU A 1 160 ? 5.156 4.559 -20.724 1.00 95.56 160 GLU A CA 1
ATOM 1201 C C . GLU A 1 160 ? 6.430 3.711 -20.748 1.00 95.56 160 GLU A C 1
ATOM 1203 O O . GLU A 1 160 ? 6.718 3.068 -21.751 1.00 95.56 160 GLU A O 1
ATOM 1208 N N . SER A 1 161 ? 7.164 3.629 -19.632 1.00 93.88 161 SER A N 1
ATOM 1209 C CA . SER A 1 161 ? 8.373 2.796 -19.548 1.00 93.88 161 SER A CA 1
ATOM 1210 C C . SER A 1 161 ? 8.094 1.289 -19.557 1.00 93.88 161 SER A C 1
ATOM 1212 O O . SER A 1 161 ? 9.025 0.481 -19.607 1.00 93.88 161 SER A O 1
ATOM 1214 N N . TRP A 1 162 ? 6.821 0.896 -19.448 1.00 91.44 162 TRP A N 1
ATOM 1215 C CA . TRP A 1 162 ? 6.406 -0.501 -19.466 1.00 91.44 162 TRP A CA 1
ATOM 1216 C C . TRP A 1 162 ? 5.936 -0.999 -20.836 1.00 91.44 162 TRP A C 1
ATOM 1218 O O . TRP A 1 162 ? 5.745 -2.212 -20.966 1.00 91.44 162 TRP A O 1
ATOM 1228 N N . GLN A 1 163 ? 5.765 -0.103 -21.811 1.00 81.75 163 GLN A N 1
ATOM 1229 C CA . GLN A 1 163 ? 5.475 -0.444 -23.210 1.00 81.75 163 GLN A CA 1
ATOM 1230 C C . GLN A 1 163 ? 6.685 -1.100 -23.885 1.00 81.75 163 GLN A C 1
ATOM 1232 O O . GLN A 1 163 ? 6.445 -1.965 -24.755 1.00 81.75 163 GLN A O 1
#

Organism: NCBI:txid2954382

Foldseek 3Di:
DQQVLLVVQVVQLVDPDADEEEDEQHDFALLVVVVVQLVQQLVVCVVVVCSVVVSVVCVVCLVVQHWDDTPNDIGTNVNSVVSRPTGNAHRLPDHAEYEAEYEDQDPPDDDDPSRVVRVVRVVVSVHHYHYDYWYDDDPPPDPDDGDRVRVVVVVVVVVVVVD